Protein AF-A0A2A5NZ11-F1 (afdb_monomer_lite)

Radius of gyration: 14.95 Å; chains: 1; bounding box: 28×26×49 Å

pLDDT: mean 74.49, std 15.65, range [40.59, 94.75]

Structure (mmCIF, N/CA/C/O backbone):
data_AF-A0A2A5NZ11-F1
#
_entry.id   AF-A0A2A5NZ11-F1
#
loop_
_atom_site.group_PDB
_atom_site.id
_atom_site.type_symbol
_atom_site.label_atom_id
_atom_site.label_alt_id
_atom_site.label_comp_id
_atom_site.label_asym_id
_atom_site.label_entity_id
_atom_site.label_seq_id
_atom_site.pdbx_PDB_ins_code
_atom_site.Cartn_x
_atom_site.Cartn_y
_atom_site.Cartn_z
_atom_site.occupancy
_atom_site.B_iso_or_equiv
_atom_site.auth_seq_id
_atom_site.auth_comp_id
_atom_site.auth_asym_id
_atom_site.auth_atom_id
_atom_site.pdbx_PDB_model_num
ATOM 1 N N . MET A 1 1 ? -10.491 -13.566 4.220 1.00 50.88 1 MET A N 1
ATOM 2 C CA . MET A 1 1 ? -9.911 -12.435 4.977 1.00 50.88 1 MET A CA 1
ATOM 3 C C . MET A 1 1 ? -8.730 -12.968 5.777 1.00 50.88 1 MET A C 1
ATOM 5 O O . MET A 1 1 ? -8.935 -13.598 6.808 1.00 50.88 1 MET A O 1
ATOM 9 N N . TRP A 1 2 ? -7.518 -12.840 5.239 1.00 40.59 2 TRP A N 1
ATOM 10 C CA . TRP A 1 2 ? -6.301 -13.385 5.852 1.00 40.59 2 TRP A CA 1
ATOM 11 C C . TRP A 1 2 ? -5.683 -12.360 6.810 1.00 40.59 2 TRP A C 1
ATOM 13 O O . TRP A 1 2 ? -5.737 -11.161 6.545 1.00 40.59 2 TRP A O 1
ATOM 23 N N . ARG A 1 3 ? -5.135 -12.826 7.939 1.00 52.12 3 ARG A N 1
ATOM 24 C CA . ARG A 1 3 ? -4.496 -11.983 8.962 1.00 52.12 3 ARG A CA 1
ATOM 25 C C . ARG A 1 3 ? -3.005 -12.300 9.000 1.00 52.12 3 ARG A C 1
ATOM 27 O O . ARG A 1 3 ? -2.631 -13.385 9.437 1.00 52.12 3 ARG A O 1
ATOM 34 N N . TRP A 1 4 ? -2.171 -11.365 8.555 1.00 52.94 4 TRP A N 1
ATOM 35 C CA . TRP A 1 4 ? -0.713 -11.496 8.620 1.00 52.94 4 TRP A CA 1
ATOM 36 C C . TRP A 1 4 ? -0.155 -10.882 9.915 1.00 52.94 4 TRP A C 1
ATOM 38 O O . TRP A 1 4 ? -0.641 -9.851 10.391 1.00 52.94 4 TRP A O 1
ATOM 48 N N . GLY A 1 5 ? 0.848 -11.543 10.498 1.00 57.12 5 GLY A N 1
ATOM 49 C CA . GLY A 1 5 ? 1.592 -11.091 11.673 1.00 57.12 5 GLY A CA 1
ATOM 50 C C . GLY A 1 5 ? 2.733 -12.064 12.014 1.00 57.12 5 GLY A C 1
ATOM 51 O O . GLY A 1 5 ? 2.572 -13.272 11.819 1.00 57.12 5 GLY A O 1
ATOM 52 N N . PRO A 1 6 ? 3.893 -11.585 12.498 1.00 49.62 6 PRO A N 1
ATOM 53 C CA . PRO A 1 6 ? 5.038 -12.441 12.794 1.00 49.62 6 PRO A CA 1
ATOM 54 C C . PRO A 1 6 ? 4.696 -13.456 13.894 1.00 49.62 6 PRO A C 1
ATOM 56 O O . PRO A 1 6 ? 4.302 -13.089 15.002 1.00 49.62 6 PRO A O 1
ATOM 59 N N . LYS A 1 7 ? 4.870 -14.750 13.596 1.00 49.81 7 LYS A N 1
ATOM 60 C CA . LYS A 1 7 ? 4.811 -15.845 14.578 1.00 49.81 7 LYS A CA 1
ATOM 61 C C . LYS A 1 7 ? 6.116 -15.872 15.384 1.00 49.81 7 LYS A C 1
ATOM 63 O O . LYS A 1 7 ? 6.984 -16.698 15.140 1.00 49.81 7 LYS A O 1
ATOM 68 N N . GLY A 1 8 ? 6.281 -14.953 16.332 1.00 48.53 8 GLY A N 1
ATOM 69 C CA . GLY A 1 8 ? 7.467 -14.923 17.190 1.00 48.53 8 GLY A CA 1
ATOM 70 C C . GLY A 1 8 ? 7.358 -13.911 18.325 1.00 48.53 8 GLY A C 1
ATOM 71 O O . GLY A 1 8 ? 6.734 -12.863 18.172 1.00 48.53 8 GLY A O 1
ATOM 72 N N . ARG A 1 9 ? 7.953 -14.232 19.485 1.00 48.50 9 ARG A N 1
ATOM 73 C CA . ARG A 1 9 ? 8.008 -13.356 20.671 1.00 48.50 9 ARG A CA 1
ATOM 74 C C . ARG A 1 9 ? 8.895 -12.131 20.403 1.00 48.50 9 ARG A C 1
ATOM 76 O O . ARG A 1 9 ? 10.039 -12.085 20.842 1.00 48.50 9 ARG A O 1
ATOM 83 N N . CYS A 1 10 ? 8.384 -11.119 19.716 1.00 43.50 10 CYS A N 1
ATOM 84 C CA . CYS A 1 10 ? 9.055 -9.824 19.637 1.00 43.50 10 CYS A CA 1
ATOM 85 C C . CYS A 1 10 ? 8.717 -9.007 20.898 1.00 43.50 10 CYS A C 1
ATOM 87 O O . CYS A 1 10 ? 7.547 -8.750 21.179 1.00 43.50 10 CYS A O 1
ATOM 89 N N . ARG A 1 11 ? 9.730 -8.600 21.678 1.00 49.75 11 ARG A N 1
ATOM 90 C CA . ARG A 1 11 ? 9.576 -7.602 22.756 1.00 49.75 11 ARG A CA 1
ATOM 91 C C . ARG A 1 11 ? 9.181 -6.267 22.116 1.00 49.75 11 ARG A C 1
ATOM 93 O O . ARG A 1 11 ? 10.011 -5.606 21.507 1.00 49.75 11 ARG A O 1
ATOM 100 N N . GLY A 1 12 ? 7.908 -5.901 22.233 1.00 61.41 12 GLY A N 1
ATOM 101 C CA . GLY A 1 12 ? 7.324 -4.679 21.676 1.00 61.41 12 GLY A CA 1
ATOM 102 C C . GLY A 1 12 ? 5.822 -4.844 21.444 1.00 61.41 12 GLY A C 1
ATOM 103 O O . GLY A 1 12 ? 5.310 -5.963 21.480 1.00 61.41 12 GLY A O 1
ATOM 104 N N . ARG A 1 13 ? 5.090 -3.738 21.232 1.00 49.78 13 ARG A N 1
ATOM 105 C CA . ARG A 1 13 ? 3.647 -3.804 20.943 1.00 49.78 13 ARG A CA 1
ATOM 106 C C . ARG A 1 13 ? 3.442 -4.678 19.697 1.00 49.78 13 ARG A C 1
ATOM 108 O O . ARG A 1 13 ? 3.980 -4.318 18.649 1.00 49.78 13 ARG A O 1
ATOM 115 N N . PRO A 1 14 ? 2.677 -5.781 19.782 1.00 56.47 14 PRO A N 1
ATOM 116 C CA . PRO A 1 14 ? 2.476 -6.662 18.643 1.00 56.47 14 PRO A CA 1
ATOM 117 C C . PRO A 1 14 ? 1.913 -5.868 17.467 1.00 56.47 14 PRO A C 1
ATOM 119 O O . PRO A 1 14 ? 1.021 -5.026 17.642 1.00 56.47 14 PRO A O 1
ATOM 122 N N . MET A 1 15 ? 2.460 -6.115 16.273 1.00 57.25 15 MET A N 1
ATOM 123 C CA . MET A 1 15 ? 1.915 -5.535 15.052 1.00 57.25 15 MET A CA 1
ATOM 124 C C . MET A 1 15 ? 0.444 -5.924 14.967 1.00 57.25 15 MET A C 1
ATOM 126 O O . MET A 1 15 ? 0.091 -7.099 15.080 1.00 57.25 15 MET A O 1
ATOM 130 N N . LYS A 1 16 ? -0.428 -4.920 14.841 1.00 57.69 16 LYS A N 1
ATOM 131 C CA . LYS A 1 16 ? -1.857 -5.180 14.696 1.00 57.69 16 LYS A CA 1
ATOM 132 C C . LYS A 1 16 ? -2.062 -6.029 13.436 1.00 57.69 16 LYS A C 1
ATOM 134 O O . LYS A 1 16 ? -1.446 -5.698 12.424 1.00 57.69 16 LYS A O 1
ATOM 139 N N . PRO A 1 17 ? -2.907 -7.073 13.488 1.00 60.81 17 PRO A N 1
ATOM 140 C CA . PRO A 1 17 ? -3.225 -7.875 12.316 1.00 60.81 17 PRO A CA 1
ATOM 141 C C . PRO A 1 17 ? -3.701 -6.973 11.181 1.00 60.81 17 PRO A C 1
ATOM 143 O O . PRO A 1 17 ? -4.587 -6.143 11.399 1.00 60.81 17 PRO A O 1
ATOM 146 N N . ARG A 1 18 ? -3.118 -7.139 9.998 1.00 68.19 18 ARG A N 1
ATOM 147 C CA . ARG A 1 18 ? -3.489 -6.390 8.794 1.00 68.19 18 ARG A CA 1
ATOM 148 C C . ARG A 1 18 ? -4.351 -7.265 7.906 1.00 68.19 18 ARG A C 1
ATOM 150 O O . ARG A 1 18 ? -4.176 -8.486 7.875 1.00 68.19 18 ARG A O 1
ATOM 157 N N . VAL A 1 19 ? -5.324 -6.640 7.258 1.00 66.88 19 VAL A N 1
ATOM 158 C CA . VAL A 1 19 ? -6.223 -7.312 6.328 1.00 66.88 19 VAL A CA 1
ATOM 159 C C . VAL A 1 19 ? -5.620 -7.200 4.941 1.00 66.88 19 VAL A C 1
ATOM 161 O O . VAL A 1 19 ? -5.492 -6.099 4.417 1.00 66.88 19 VAL A O 1
ATOM 164 N N . LEU A 1 20 ? -5.284 -8.346 4.361 1.00 64.50 20 LEU A N 1
ATOM 165 C CA . LEU A 1 20 ? -4.953 -8.452 2.946 1.00 64.50 20 LEU A CA 1
ATOM 166 C C . LEU A 1 20 ? -6.216 -8.869 2.183 1.00 64.50 20 LEU A C 1
ATOM 168 O O . LEU A 1 20 ? -6.950 -9.761 2.633 1.00 64.50 20 LEU A O 1
ATOM 172 N N . GLY A 1 21 ? -6.470 -8.246 1.030 1.00 64.38 21 GLY A N 1
ATOM 173 C CA . GLY A 1 21 ? -7.570 -8.604 0.133 1.00 64.38 21 GLY A CA 1
ATOM 174 C C . GLY A 1 21 ? -7.444 -9.997 -0.500 1.00 64.38 21 GLY A C 1
ATOM 175 O O . GLY A 1 21 ? -8.396 -10.478 -1.110 1.00 64.38 21 GLY A O 1
ATOM 176 N N . PHE A 1 22 ? -6.301 -10.668 -0.343 1.00 64.75 22 PHE A N 1
ATOM 177 C CA . PHE A 1 22 ? -6.006 -11.976 -0.931 1.00 64.75 22 PHE A CA 1
ATOM 178 C C . PHE A 1 22 ? -5.089 -12.822 -0.016 1.00 64.75 22 PHE A C 1
ATOM 180 O O . PHE A 1 22 ? -4.523 -12.325 0.957 1.00 64.75 22 PHE A O 1
ATOM 187 N N . GLU A 1 23 ? -4.962 -14.123 -0.305 1.00 65.88 23 GLU A N 1
ATOM 188 C CA . GLU A 1 23 ? -4.059 -15.055 0.397 1.00 65.88 23 GLU A CA 1
ATOM 189 C C . GLU A 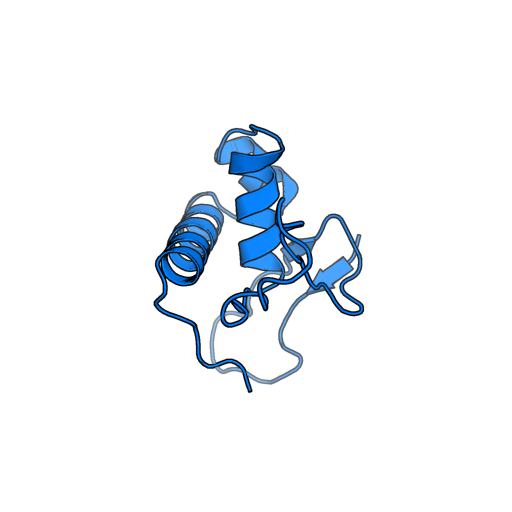1 23 ? -2.687 -15.086 -0.310 1.00 65.88 23 GLU A C 1
ATOM 191 O O . GLU A 1 23 ? -2.622 -15.497 -1.472 1.00 65.88 23 GLU A O 1
ATOM 196 N N . PRO A 1 24 ? -1.584 -14.660 0.335 1.00 59.94 24 PRO A N 1
ATOM 197 C CA . PRO A 1 24 ? -0.267 -14.687 -0.292 1.00 59.94 24 PRO A CA 1
ATOM 198 C C . PRO A 1 24 ? 0.291 -16.121 -0.289 1.00 59.94 24 PRO A C 1
ATOM 200 O O . PRO A 1 24 ? 0.762 -16.598 0.740 1.00 59.94 24 PRO A O 1
ATOM 203 N N . ARG A 1 25 ? 0.248 -16.818 -1.435 1.00 59.19 25 ARG A N 1
ATOM 204 C CA . ARG A 1 25 ? 0.952 -18.108 -1.627 1.00 59.19 25 ARG A CA 1
ATOM 205 C C . ARG A 1 25 ? 2.353 -17.910 -2.203 1.00 59.19 25 ARG A C 1
ATOM 207 O O . ARG A 1 25 ? 3.315 -18.437 -1.665 1.00 59.19 25 ARG A O 1
ATOM 214 N N . THR A 1 26 ? 2.474 -17.115 -3.260 1.00 58.47 26 THR A N 1
ATOM 215 C CA . THR A 1 26 ? 3.705 -16.521 -3.816 1.00 58.47 26 THR A CA 1
ATOM 216 C C . THR A 1 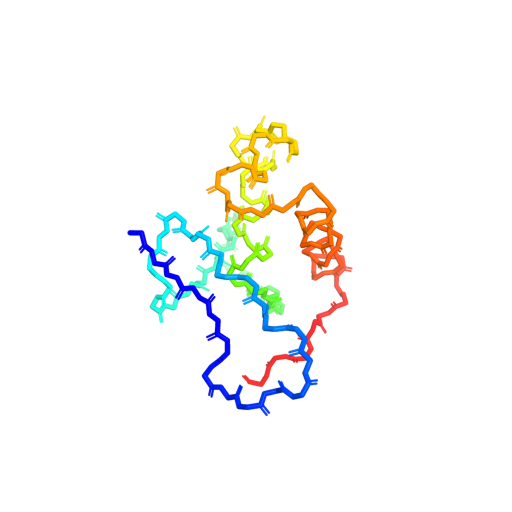26 ? 3.220 -15.459 -4.806 1.00 58.47 26 THR A C 1
ATOM 218 O O . THR A 1 26 ? 2.340 -15.761 -5.610 1.00 58.47 26 THR A O 1
ATOM 221 N N . ILE A 1 27 ? 3.700 -14.217 -4.724 1.00 63.91 27 ILE A N 1
ATOM 222 C CA . ILE A 1 27 ? 3.242 -13.123 -5.597 1.00 63.91 27 ILE A CA 1
ATOM 223 C C . ILE A 1 27 ? 4.451 -12.618 -6.359 1.00 63.91 27 ILE A C 1
ATOM 225 O O . ILE A 1 27 ? 5.358 -12.045 -5.765 1.00 63.91 27 ILE A O 1
ATOM 229 N N . GLN A 1 28 ? 4.452 -12.832 -7.668 1.00 67.50 28 GLN A N 1
ATOM 230 C CA . GLN A 1 28 ? 5.432 -12.239 -8.561 1.00 67.50 28 GLN A CA 1
ATOM 231 C C . GLN A 1 28 ? 4.684 -11.344 -9.542 1.00 67.50 28 GLN A C 1
ATOM 233 O O . GLN A 1 28 ? 3.803 -11.808 -10.265 1.00 67.50 28 GLN A O 1
ATOM 238 N N . PHE A 1 29 ? 5.017 -10.056 -9.546 1.00 70.12 29 PHE A N 1
ATOM 239 C CA . PHE A 1 29 ? 4.567 -9.134 -10.579 1.00 70.12 29 PHE A CA 1
ATOM 240 C C . PHE A 1 29 ? 5.682 -9.013 -11.612 1.00 70.12 29 PHE A C 1
ATOM 242 O O . PHE A 1 29 ? 6.754 -8.491 -11.312 1.00 70.12 29 PHE A O 1
ATOM 249 N N . VAL A 1 30 ? 5.445 -9.535 -12.813 1.00 71.81 30 VAL A N 1
ATOM 250 C CA . VAL A 1 30 ? 6.396 -9.443 -13.923 1.00 71.81 30 VAL A CA 1
ATOM 251 C C . VAL A 1 30 ? 5.833 -8.433 -14.919 1.00 71.81 30 VAL A C 1
ATOM 253 O O . VAL A 1 30 ? 4.753 -8.684 -15.462 1.00 71.81 30 VAL A O 1
ATOM 256 N N . PRO A 1 31 ? 6.498 -7.285 -15.155 1.00 68.31 31 PRO A N 1
ATOM 257 C CA . PRO A 1 31 ? 6.077 -6.391 -16.225 1.00 68.31 31 PRO A CA 1
ATOM 258 C C . PRO A 1 31 ? 6.154 -7.158 -17.547 1.00 68.31 31 PRO A C 1
ATOM 260 O O . PRO A 1 31 ? 7.114 -7.890 -17.766 1.00 68.31 31 PRO A O 1
ATOM 263 N N . PHE A 1 32 ? 5.155 -7.012 -18.417 1.00 73.50 32 PHE A N 1
ATOM 264 C CA . PHE A 1 32 ? 5.174 -7.619 -19.748 1.00 73.50 32 PHE A CA 1
ATOM 265 C C . PHE A 1 32 ? 5.882 -6.650 -20.708 1.00 73.50 32 PHE A C 1
ATOM 267 O O . PHE A 1 32 ? 5.264 -5.660 -21.114 1.00 73.50 32 PHE A O 1
ATOM 274 N N . PRO A 1 33 ? 7.185 -6.829 -21.010 1.00 74.25 33 PRO A N 1
ATOM 275 C CA . PRO A 1 33 ? 7.888 -5.898 -21.876 1.00 74.25 33 PRO A CA 1
ATOM 276 C C . PRO A 1 33 ? 7.352 -6.009 -23.313 1.00 74.25 33 PRO A C 1
ATOM 278 O O . PRO A 1 33 ? 6.993 -7.102 -23.752 1.00 74.25 33 PRO A O 1
ATOM 281 N N . PRO A 1 34 ? 7.332 -4.905 -24.078 1.00 75.88 34 PRO A N 1
ATOM 282 C CA . PRO A 1 34 ? 6.971 -4.946 -25.496 1.00 75.88 34 PRO A CA 1
ATOM 283 C C . PRO A 1 34 ? 7.958 -5.778 -26.332 1.00 75.88 34 PRO A C 1
ATOM 285 O O . PRO A 1 34 ? 7.587 -6.283 -27.386 1.00 75.88 34 PRO A O 1
ATOM 288 N N . ASP A 1 35 ? 9.196 -5.939 -25.855 1.00 82.31 35 ASP A N 1
ATOM 289 C CA . ASP A 1 35 ? 10.205 -6.818 -26.441 1.00 82.31 35 ASP A CA 1
ATOM 290 C C . ASP A 1 35 ? 10.402 -8.068 -25.558 1.00 82.31 35 ASP A C 1
ATOM 292 O O . ASP A 1 35 ? 10.968 -7.952 -24.465 1.00 82.31 35 ASP A O 1
ATOM 296 N N . PRO A 1 36 ? 9.970 -9.260 -26.010 1.00 73.88 36 PRO A N 1
ATOM 297 C CA . PRO A 1 36 ? 10.105 -10.504 -25.254 1.00 73.88 36 PRO A CA 1
ATOM 298 C C . PRO A 1 36 ? 11.551 -11.019 -25.168 1.00 73.88 36 PRO A C 1
ATOM 300 O O . PRO A 1 36 ? 11.817 -11.938 -24.398 1.00 73.88 36 PRO A O 1
ATOM 303 N 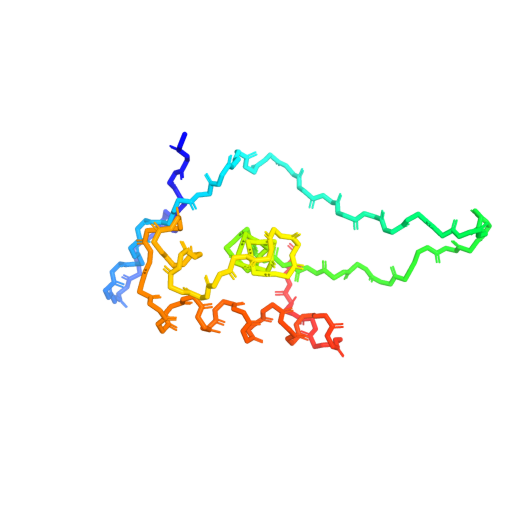N . SER A 1 37 ? 12.485 -10.461 -25.948 1.00 79.44 37 SER A N 1
ATOM 304 C CA . SER A 1 37 ? 13.900 -10.851 -25.927 1.00 79.44 37 SER A CA 1
ATOM 305 C C . SER A 1 37 ? 14.710 -10.135 -24.844 1.00 79.44 37 SER A C 1
ATOM 307 O O . SER A 1 37 ? 15.806 -10.578 -24.488 1.00 79.44 37 SER A O 1
ATOM 309 N N . ARG A 1 38 ? 14.171 -9.048 -24.277 1.00 75.44 38 ARG A N 1
ATOM 310 C CA . ARG A 1 38 ? 14.829 -8.304 -23.207 1.00 75.44 38 ARG A CA 1
ATOM 311 C C . ARG A 1 38 ? 14.662 -9.050 -21.878 1.00 75.44 38 ARG A C 1
ATOM 313 O O . ARG A 1 38 ? 13.525 -9.231 -21.436 1.00 75.44 38 ARG A O 1
ATOM 320 N N . PRO A 1 39 ? 15.756 -9.435 -21.193 1.00 71.12 39 PRO A N 1
ATOM 321 C CA . PRO A 1 39 ? 15.638 -10.030 -19.871 1.00 71.12 39 PRO A CA 1
ATOM 322 C C . PRO A 1 39 ? 14.993 -9.019 -18.909 1.00 71.12 39 PRO A C 1
ATOM 324 O O . PRO A 1 39 ? 15.282 -7.817 -19.003 1.00 71.12 39 PRO A O 1
ATOM 327 N N . PRO A 1 40 ? 14.114 -9.468 -17.995 1.00 71.00 40 PRO A N 1
ATOM 328 C CA . PRO A 1 40 ? 13.556 -8.588 -16.981 1.00 71.00 40 PRO A CA 1
ATOM 329 C C . PRO A 1 40 ? 14.688 -7.981 -16.144 1.00 71.00 40 PRO A C 1
ATOM 331 O O . PRO A 1 40 ? 15.730 -8.603 -15.932 1.00 71.00 40 PRO A O 1
ATOM 334 N N . GLY A 1 41 ? 14.483 -6.746 -15.681 1.00 73.19 41 GLY A N 1
ATOM 335 C CA . GLY A 1 41 ? 15.383 -6.129 -14.709 1.00 73.19 41 GLY A CA 1
ATOM 336 C C . GLY A 1 41 ? 15.442 -6.928 -13.397 1.00 73.19 41 GLY A C 1
ATOM 337 O O . GLY A 1 41 ? 14.669 -7.874 -13.212 1.00 73.19 41 GLY A O 1
ATOM 338 N N . PRO A 1 42 ? 16.342 -6.554 -12.470 1.00 77.00 42 PRO A N 1
ATOM 339 C CA . PRO A 1 42 ? 16.401 -7.187 -11.158 1.00 77.00 42 PRO A CA 1
ATOM 340 C C . PRO A 1 42 ? 15.024 -7.134 -10.467 1.00 77.00 42 PRO A C 1
ATOM 342 O O . PRO A 1 42 ? 14.329 -6.117 -10.575 1.00 77.00 42 PRO A O 1
ATOM 345 N N . PRO A 1 43 ? 14.602 -8.216 -9.787 1.00 75.56 43 PRO A N 1
ATOM 346 C CA . PRO A 1 43 ? 13.319 -8.241 -9.103 1.00 75.56 43 PRO A CA 1
ATOM 347 C C . PRO A 1 43 ? 13.306 -7.225 -7.957 1.00 75.56 43 PRO A C 1
ATOM 349 O O . PRO A 1 43 ? 14.277 -7.096 -7.214 1.00 75.56 43 PRO A O 1
ATOM 352 N N . ILE A 1 44 ? 12.178 -6.532 -7.800 1.00 80.38 44 ILE A N 1
ATOM 353 C CA . ILE A 1 44 ? 11.906 -5.688 -6.636 1.00 80.38 44 ILE A CA 1
ATOM 354 C C . ILE A 1 44 ? 11.119 -6.531 -5.641 1.00 80.38 44 ILE A C 1
ATOM 356 O O . ILE A 1 44 ? 10.066 -7.080 -5.977 1.00 80.38 44 ILE A O 1
ATOM 360 N N . TYR A 1 45 ? 11.620 -6.618 -4.416 1.00 78.81 45 TYR A N 1
ATOM 361 C CA . TYR A 1 45 ? 10.937 -7.307 -3.333 1.00 78.81 45 TYR A CA 1
ATOM 362 C C . TYR A 1 45 ? 10.106 -6.318 -2.524 1.00 78.81 45 TYR A C 1
ATOM 364 O O . TYR A 1 45 ? 10.560 -5.226 -2.192 1.00 78.81 45 TYR A O 1
ATOM 372 N N . MET A 1 46 ? 8.877 -6.712 -2.209 1.00 81.25 46 MET A N 1
ATOM 373 C CA . MET A 1 46 ? 7.930 -5.901 -1.457 1.00 81.25 46 MET A CA 1
ATOM 374 C C . MET A 1 46 ? 7.144 -6.809 -0.516 1.00 81.25 46 MET A C 1
ATOM 376 O O . MET A 1 46 ? 6.762 -7.925 -0.876 1.00 81.25 46 MET A O 1
ATOM 380 N N . THR A 1 47 ? 6.893 -6.347 0.703 1.00 83.31 47 THR A N 1
ATOM 381 C CA . THR A 1 47 ? 6.042 -7.074 1.646 1.00 83.31 47 THR A CA 1
ATOM 382 C C . THR A 1 47 ? 4.582 -7.059 1.174 1.00 83.31 47 THR A C 1
ATOM 384 O O . THR A 1 47 ? 4.152 -6.120 0.497 1.00 83.31 47 THR A O 1
ATOM 387 N N . PRO A 1 48 ? 3.759 -8.053 1.561 1.00 82.25 48 PRO A N 1
ATOM 388 C CA . PRO A 1 48 ? 2.341 -8.068 1.197 1.00 82.25 48 PRO A CA 1
ATOM 389 C C . PRO A 1 48 ? 1.587 -6.801 1.621 1.00 82.25 48 PRO A C 1
ATOM 391 O O . PRO A 1 48 ? 0.676 -6.363 0.925 1.00 82.25 48 PRO A O 1
ATOM 394 N N . ASP A 1 49 ? 1.982 -6.196 2.743 1.00 84.50 49 ASP A N 1
ATOM 395 C CA . ASP A 1 49 ? 1.363 -4.975 3.256 1.00 84.50 49 ASP A CA 1
ATOM 396 C C . ASP A 1 49 ? 1.696 -3.740 2.414 1.00 84.50 49 ASP A C 1
ATOM 398 O O . ASP A 1 49 ? 0.835 -2.893 2.186 1.00 84.50 49 ASP A O 1
ATOM 402 N N . GLU A 1 50 ? 2.951 -3.617 1.985 1.00 87.69 50 GLU A N 1
ATOM 403 C CA . GLU A 1 50 ? 3.403 -2.547 1.093 1.00 87.69 50 GLU A CA 1
ATOM 404 C C . GLU A 1 50 ? 2.714 -2.661 -0.264 1.00 87.69 50 GLU A C 1
ATOM 406 O O . GLU A 1 50 ? 2.204 -1.665 -0.777 1.00 87.69 50 GLU A O 1
ATOM 411 N N . PHE A 1 51 ? 2.616 -3.884 -0.793 1.00 87.56 51 PHE A N 1
ATOM 412 C CA . PHE A 1 51 ? 1.931 -4.146 -2.051 1.00 87.56 51 PHE A CA 1
ATOM 413 C C . PHE A 1 51 ? 0.439 -3.822 -1.964 1.00 87.56 51 PHE A C 1
ATOM 415 O O . PHE A 1 51 ? -0.086 -3.131 -2.833 1.00 87.56 51 PHE A O 1
ATOM 422 N N . GLU A 1 52 ? -0.248 -4.270 -0.910 1.00 88.81 52 GLU A N 1
ATOM 423 C CA . GLU A 1 52 ? -1.673 -3.984 -0.717 1.00 88.81 52 GLU A CA 1
ATOM 424 C C . GLU A 1 52 ? -1.919 -2.476 -0.559 1.00 88.81 52 GLU A C 1
ATOM 426 O O . GLU A 1 52 ? -2.825 -1.930 -1.188 1.00 88.81 52 GLU A O 1
ATOM 431 N N . ALA A 1 53 ? -1.082 -1.773 0.211 1.00 91.25 53 ALA A N 1
ATOM 432 C CA . ALA A 1 53 ? -1.177 -0.322 0.352 1.00 91.25 53 ALA A CA 1
ATOM 433 C C . ALA A 1 53 ? -0.991 0.392 -0.995 1.00 91.25 53 ALA A C 1
ATOM 435 O O . ALA A 1 53 ? -1.794 1.258 -1.353 1.00 91.25 53 ALA A O 1
ATOM 436 N N . TYR A 1 54 ? 0.041 0.006 -1.751 1.00 90.75 54 TYR A N 1
ATOM 437 C CA . TYR A 1 54 ? 0.330 0.566 -3.067 1.00 90.75 54 TYR A CA 1
ATOM 438 C C . TYR A 1 54 ? -0.816 0.303 -4.049 1.00 90.75 54 TYR A C 1
ATOM 440 O O . TYR A 1 54 ? -1.293 1.225 -4.707 1.00 90.75 54 TYR A O 1
ATOM 448 N N . ARG A 1 55 ? -1.319 -0.935 -4.096 1.00 89.31 55 ARG A N 1
ATOM 449 C CA . ARG A 1 55 ? -2.447 -1.337 -4.938 1.00 89.31 55 ARG A CA 1
ATOM 450 C C . ARG A 1 55 ? -3.694 -0.510 -4.634 1.00 89.31 55 ARG A C 1
ATOM 452 O O . ARG A 1 55 ? -4.292 0.038 -5.552 1.00 89.31 55 ARG A O 1
ATOM 459 N N . LEU A 1 56 ? -4.098 -0.401 -3.371 1.00 91.12 56 LEU A N 1
ATOM 460 C CA . LEU A 1 56 ? -5.334 0.299 -3.011 1.00 91.12 56 LEU A CA 1
ATOM 461 C C . LEU A 1 56 ? -5.293 1.783 -3.401 1.00 91.12 56 LEU A C 1
ATOM 463 O O . LEU A 1 56 ? -6.289 2.313 -3.883 1.00 91.12 56 LEU A O 1
ATOM 467 N N . VAL A 1 57 ? -4.148 2.445 -3.228 1.00 93.31 57 VAL A N 1
ATOM 468 C CA . VAL A 1 57 ? -4.020 3.884 -3.502 1.00 93.31 57 VAL A CA 1
ATOM 469 C C . VAL A 1 57 ? -3.730 4.170 -4.973 1.00 93.31 57 VAL A C 1
ATOM 471 O O . VAL A 1 57 ? -4.429 4.968 -5.588 1.00 93.31 57 VAL A O 1
ATOM 474 N N . PHE A 1 58 ? -2.707 3.540 -5.553 1.00 89.56 58 PHE A N 1
ATOM 475 C CA . PHE A 1 58 ? -2.238 3.879 -6.900 1.00 89.56 58 PHE A CA 1
ATOM 476 C C . PHE A 1 58 ? -2.951 3.104 -8.005 1.00 89.56 58 PHE A C 1
ATOM 478 O O . PHE A 1 58 ? -3.115 3.639 -9.097 1.00 89.56 58 PHE A O 1
ATOM 485 N N . TYR A 1 59 ? -3.374 1.863 -7.742 1.00 88.56 59 TYR A N 1
ATOM 486 C CA . TYR A 1 59 ? -4.055 1.039 -8.744 1.00 88.56 59 TYR A CA 1
ATOM 487 C C . TYR A 1 59 ? -5.584 1.146 -8.650 1.00 88.56 59 TYR A C 1
ATOM 489 O O . TYR A 1 59 ? -6.246 1.324 -9.666 1.00 88.56 59 TYR A O 1
ATOM 497 N N . GLU A 1 60 ? -6.158 1.074 -7.445 1.00 90.00 60 GLU A N 1
ATOM 498 C CA . GLU A 1 60 ? -7.613 1.195 -7.238 1.00 90.00 60 GLU A CA 1
ATOM 499 C C . GLU A 1 60 ? -8.079 2.652 -7.052 1.00 90.00 60 GLU A C 1
ATOM 501 O O . GLU A 1 60 ? -9.280 2.911 -7.051 1.00 90.00 60 GLU A O 1
ATOM 506 N N . GLY A 1 61 ? -7.151 3.610 -6.922 1.00 92.69 61 GLY A N 1
ATOM 507 C CA . GLY A 1 61 ? -7.463 5.040 -6.834 1.00 92.69 61 GLY A CA 1
ATOM 508 C C . GLY A 1 61 ? -8.140 5.466 -5.527 1.00 92.69 61 GLY A C 1
ATOM 509 O O . GLY A 1 61 ? -8.752 6.533 -5.481 1.00 92.69 61 GLY A O 1
ATOM 510 N N . LEU A 1 62 ? -8.068 4.648 -4.472 1.00 94.06 62 LEU A N 1
ATOM 511 C CA . LEU A 1 62 ? -8.685 4.965 -3.185 1.00 94.06 62 LEU A CA 1
ATOM 512 C C . LEU A 1 62 ? -7.922 6.073 -2.461 1.00 94.06 62 LEU A C 1
ATOM 514 O O . LEU A 1 62 ? -6.693 6.174 -2.522 1.00 94.06 62 LEU A O 1
ATOM 518 N N . THR A 1 63 ? -8.648 6.865 -1.675 1.00 94.75 63 THR A N 1
ATOM 519 C CA . THR A 1 63 ? -8.008 7.813 -0.762 1.00 94.75 63 THR A CA 1
ATOM 520 C C . THR A 1 63 ? -7.217 7.071 0.321 1.00 94.75 63 THR A C 1
ATOM 522 O O . THR A 1 63 ? -7.522 5.933 0.686 1.00 94.75 63 THR A O 1
ATOM 525 N N . GLN A 1 64 ? -6.216 7.732 0.915 1.00 89.50 64 GLN A N 1
ATOM 526 C CA . GLN A 1 64 ? -5.444 7.148 2.024 1.00 89.50 64 GLN A CA 1
ATOM 527 C C . GLN A 1 64 ? -6.332 6.757 3.216 1.00 89.50 64 GLN A C 1
ATOM 529 O O . GLN A 1 64 ? -6.018 5.836 3.966 1.00 89.50 64 GLN A O 1
ATOM 534 N N . GLU A 1 65 ? -7.449 7.449 3.419 1.00 92.75 65 GLU A N 1
ATOM 535 C CA . GLU A 1 65 ? -8.365 7.141 4.512 1.00 92.75 65 GLU A CA 1
ATOM 536 C C . GLU A 1 65 ? -9.179 5.870 4.232 1.00 92.75 65 GLU A C 1
ATOM 538 O O . GLU A 1 65 ? -9.284 4.993 5.093 1.00 92.75 65 GLU A O 1
ATOM 543 N N . GLU A 1 66 ? -9.668 5.713 3.002 1.00 92.38 66 GLU A N 1
ATOM 544 C CA . GLU A 1 66 ? -10.382 4.515 2.554 1.00 92.38 66 GLU A CA 1
ATOM 545 C C . GLU A 1 66 ? -9.467 3.292 2.493 1.00 92.38 66 GLU A C 1
ATOM 547 O O . GLU A 1 66 ? -9.835 2.225 2.988 1.00 92.38 66 GLU A O 1
ATOM 552 N N . ALA A 1 67 ? -8.256 3.449 1.958 1.00 92.50 67 ALA A N 1
ATOM 553 C CA . ALA A 1 67 ? -7.259 2.387 1.907 1.00 92.50 67 ALA A CA 1
ATOM 554 C C . ALA A 1 67 ? -6.854 1.929 3.319 1.00 92.50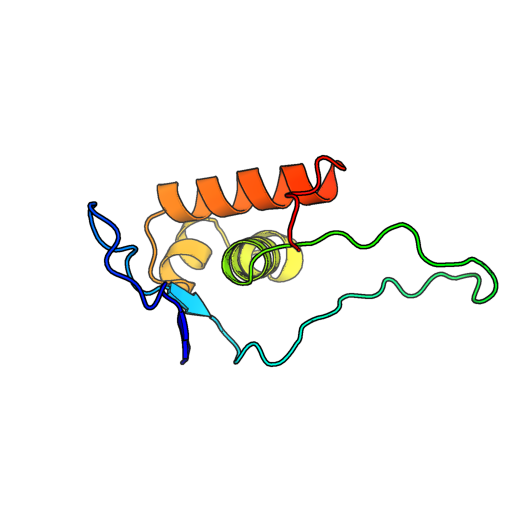 67 ALA A C 1
ATOM 556 O O . ALA A 1 67 ? -6.816 0.729 3.598 1.00 92.50 67 ALA A O 1
ATOM 557 N N . ALA A 1 68 ? -6.650 2.864 4.257 1.00 91.25 68 ALA A N 1
ATOM 558 C CA . ALA A 1 68 ? -6.335 2.534 5.646 1.00 91.25 68 ALA A CA 1
ATOM 559 C C . ALA A 1 68 ? -7.484 1.765 6.315 1.00 91.25 68 ALA A C 1
ATOM 561 O O . ALA A 1 68 ? -7.252 0.753 6.984 1.00 91.25 68 ALA A O 1
ATOM 562 N N . LYS A 1 69 ? -8.730 2.198 6.083 1.00 91.75 69 LYS A N 1
ATOM 563 C CA . LYS A 1 69 ? -9.933 1.512 6.570 1.00 91.75 69 LYS A CA 1
ATOM 564 C C . LYS A 1 69 ? -10.047 0.099 5.995 1.00 91.75 69 LYS A C 1
ATOM 566 O O . LYS A 1 69 ? -10.357 -0.830 6.737 1.00 91.75 69 LYS A O 1
ATOM 571 N N . ARG A 1 70 ? -9.753 -0.073 4.705 1.00 87.38 70 ARG A N 1
ATOM 572 C CA . ARG A 1 70 ? -9.819 -1.357 3.993 1.00 87.38 70 ARG A CA 1
ATOM 573 C C . ARG A 1 70 ? -8.754 -2.350 4.465 1.00 87.38 70 ARG A C 1
ATOM 575 O O . ARG A 1 70 ? -9.068 -3.521 4.649 1.00 87.38 70 ARG A O 1
ATOM 582 N N . MET A 1 71 ? -7.551 -1.869 4.775 1.00 87.56 71 MET A N 1
ATOM 583 C CA . MET A 1 71 ? -6.480 -2.669 5.390 1.00 87.56 71 MET A CA 1
ATOM 584 C C . MET A 1 71 ? -6.661 -2.893 6.904 1.00 87.56 71 MET A C 1
ATOM 586 O O . MET A 1 71 ? -5.952 -3.706 7.503 1.00 87.56 71 MET A O 1
ATOM 590 N N . GLY A 1 72 ? -7.584 -2.173 7.552 1.00 87.44 72 GLY A N 1
ATOM 591 C CA . GLY A 1 72 ? -7.795 -2.228 9.002 1.00 87.44 72 GLY A CA 1
ATOM 592 C C . GLY A 1 72 ? -6.668 -1.581 9.821 1.00 87.44 72 GLY A C 1
ATOM 593 O O . GLY A 1 72 ? -6.420 -1.984 10.960 1.00 87.44 72 GLY A O 1
ATOM 594 N N . VAL A 1 73 ? -5.971 -0.590 9.255 1.00 87.56 73 VAL A N 1
ATOM 595 C CA . VAL A 1 73 ? -4.822 0.099 9.869 1.00 87.56 73 VAL A CA 1
ATOM 596 C C . VAL A 1 73 ? -5.095 1.590 10.086 1.00 87.56 73 VAL A C 1
ATOM 598 O O . VAL A 1 73 ? -6.081 2.138 9.604 1.00 87.56 73 VAL A O 1
ATOM 601 N N . SER A 1 74 ? -4.229 2.278 10.839 1.00 90.31 74 SER A N 1
ATOM 602 C CA . SER A 1 74 ? -4.308 3.741 10.943 1.00 90.31 74 SER A CA 1
ATOM 603 C C . SER A 1 74 ? -3.745 4.408 9.684 1.00 90.31 74 SER A C 1
ATOM 605 O O . SER A 1 74 ? -2.874 3.844 9.021 1.00 90.31 74 SER A O 1
ATOM 607 N N . ARG A 1 75 ? -4.163 5.651 9.401 1.00 91.12 75 ARG A N 1
ATOM 608 C CA . ARG A 1 75 ? -3.612 6.451 8.287 1.00 91.12 75 ARG A CA 1
ATOM 609 C C . ARG A 1 75 ? -2.084 6.540 8.326 1.00 91.12 75 ARG A C 1
ATOM 611 O O . ARG A 1 75 ? -1.433 6.366 7.308 1.00 91.12 75 ARG A O 1
ATOM 618 N N . GLY A 1 76 ? -1.502 6.730 9.512 1.00 90.75 76 GLY A N 1
ATOM 619 C CA . GLY A 1 76 ? -0.045 6.776 9.675 1.00 90.75 76 GLY A CA 1
ATOM 620 C C . GLY A 1 76 ? 0.646 5.439 9.387 1.00 90.75 76 GLY A C 1
ATOM 621 O O . GLY A 1 76 ? 1.768 5.423 8.894 1.00 90.75 76 GLY A O 1
ATOM 622 N N . THR A 1 77 ? -0.011 4.307 9.661 1.00 88.50 77 THR A N 1
ATOM 623 C CA . THR A 1 77 ? 0.508 2.986 9.278 1.00 88.50 77 THR A CA 1
ATOM 624 C C . THR A 1 77 ? 0.439 2.780 7.770 1.00 88.50 77 THR A C 1
ATOM 626 O O . THR A 1 77 ? 1.425 2.323 7.202 1.00 88.50 77 THR A O 1
ATOM 629 N N . LEU A 1 78 ? -0.669 3.165 7.127 1.00 91.62 78 LEU A N 1
ATOM 630 C CA . LEU A 1 78 ? -0.776 3.130 5.668 1.00 91.62 78 LEU A CA 1
ATOM 631 C C . LEU A 1 78 ? 0.311 3.997 5.021 1.00 91.62 78 LEU A C 1
ATOM 633 O O . LEU A 1 78 ? 1.004 3.535 4.124 1.00 91.62 78 LEU A O 1
ATOM 637 N N . TRP A 1 79 ? 0.504 5.221 5.514 1.00 91.81 79 TRP A N 1
ATOM 638 C CA . TRP A 1 79 ? 1.518 6.134 4.994 1.00 91.81 79 TRP A CA 1
ATOM 639 C C . TRP A 1 79 ? 2.930 5.542 5.076 1.00 91.81 79 TRP A C 1
ATOM 641 O O . TRP A 1 79 ? 3.667 5.604 4.101 1.00 91.81 79 TRP A O 1
ATOM 651 N N . ARG A 1 80 ? 3.285 4.885 6.191 1.00 90.56 80 ARG A N 1
ATOM 652 C CA . ARG A 1 80 ? 4.574 4.178 6.318 1.00 90.56 80 ARG A CA 1
ATOM 653 C C . ARG A 1 80 ? 4.720 3.038 5.309 1.00 90.56 80 ARG A C 1
ATOM 655 O O . ARG A 1 80 ? 5.805 2.855 4.774 1.00 90.56 80 ARG A O 1
ATOM 662 N N . CYS A 1 81 ? 3.650 2.288 5.045 1.00 89.62 81 CYS A N 1
ATOM 663 C CA . CYS A 1 81 ? 3.657 1.252 4.011 1.00 89.62 81 CYS A CA 1
ATOM 664 C C . CYS A 1 81 ? 3.831 1.841 2.610 1.00 89.62 81 CYS A C 1
ATOM 666 O O . CYS A 1 81 ? 4.596 1.294 1.831 1.00 89.62 81 CYS A O 1
ATOM 668 N N . LEU A 1 82 ? 3.177 2.962 2.301 1.00 90.56 82 LEU A N 1
ATOM 669 C CA . LEU A 1 82 ? 3.318 3.642 1.009 1.00 90.56 82 LEU A CA 1
ATOM 670 C C . LEU A 1 82 ? 4.723 4.214 0.808 1.00 90.56 82 LEU A C 1
ATOM 672 O O . LEU A 1 82 ? 5.303 4.062 -0.262 1.00 90.56 82 LEU A O 1
ATOM 676 N N . ASP A 1 83 ? 5.266 4.858 1.838 1.00 90.31 83 ASP A N 1
ATOM 677 C CA . ASP A 1 83 ? 6.616 5.418 1.836 1.00 90.31 83 ASP A CA 1
ATOM 678 C C . ASP A 1 83 ? 7.671 4.314 1.648 1.00 90.31 83 ASP A C 1
ATOM 680 O O . ASP A 1 83 ? 8.564 4.440 0.814 1.00 90.31 83 ASP A O 1
ATOM 684 N N . SER A 1 84 ? 7.511 3.181 2.341 1.00 86.81 84 SER A N 1
ATOM 685 C CA . SER A 1 84 ? 8.369 2.001 2.167 1.00 86.81 84 SER A CA 1
ATOM 686 C C . SER A 1 84 ? 8.222 1.368 0.776 1.00 86.81 84 SER A C 1
ATOM 688 O O . SER A 1 84 ? 9.218 1.116 0.098 1.00 86.81 84 SER A O 1
ATOM 690 N N . ALA A 1 85 ? 6.984 1.203 0.291 1.00 87.62 85 ALA A N 1
ATOM 691 C CA . ALA A 1 85 ? 6.701 0.683 -1.047 1.00 87.62 85 ALA A CA 1
ATOM 692 C C . ALA A 1 85 ? 7.340 1.546 -2.146 1.00 87.62 85 ALA A C 1
ATOM 694 O O . ALA A 1 85 ? 7.86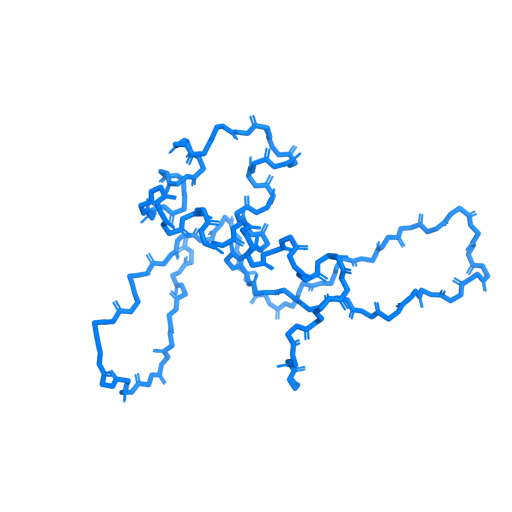6 1.021 -3.125 1.00 87.62 85 ALA A O 1
ATOM 695 N N . ARG A 1 86 ? 7.328 2.874 -1.975 1.00 85.69 86 ARG A N 1
ATOM 696 C CA . ARG A 1 86 ? 7.939 3.818 -2.912 1.00 85.69 86 ARG A CA 1
ATOM 697 C C . ARG A 1 86 ? 9.460 3.675 -2.965 1.00 85.69 86 ARG A C 1
ATOM 699 O O . ARG A 1 86 ? 10.000 3.623 -4.065 1.00 85.69 86 ARG A O 1
ATOM 706 N N . ARG A 1 87 ? 10.132 3.539 -1.815 1.00 83.88 87 ARG A N 1
ATOM 707 C CA . ARG A 1 87 ? 11.587 3.294 -1.766 1.00 83.88 87 ARG A CA 1
ATOM 708 C C . ARG A 1 87 ? 11.984 2.003 -2.481 1.00 83.88 87 ARG A C 1
ATOM 710 O O . ARG A 1 87 ? 12.944 2.007 -3.245 1.00 83.88 87 ARG A O 1
ATOM 717 N N . CYS A 1 88 ? 11.192 0.941 -2.314 1.00 79.94 88 CYS A N 1
ATOM 718 C CA . CYS A 1 88 ? 11.425 -0.324 -3.015 1.00 79.94 88 CYS A CA 1
ATOM 719 C C . CYS A 1 88 ? 11.380 -0.143 -4.544 1.00 79.94 88 CYS A C 1
ATOM 721 O O . CYS A 1 88 ? 12.190 -0.722 -5.262 1.00 79.94 88 CYS A O 1
ATOM 723 N N . ILE A 1 89 ? 10.454 0.682 -5.050 1.00 80.19 89 ILE A N 1
ATOM 724 C CA . ILE A 1 89 ? 10.306 0.961 -6.490 1.00 80.19 89 ILE A CA 1
ATOM 725 C C . ILE A 1 89 ? 11.420 1.877 -7.015 1.00 80.19 89 ILE A C 1
ATOM 727 O O . ILE A 1 89 ? 11.872 1.701 -8.143 1.00 80.19 89 ILE A O 1
ATOM 731 N N . GLU A 1 90 ? 11.872 2.839 -6.209 1.00 79.81 90 GLU A N 1
ATOM 732 C CA . GLU A 1 90 ? 12.954 3.771 -6.563 1.00 79.81 90 GLU A CA 1
ATOM 733 C C . GLU A 1 90 ? 14.345 3.104 -6.593 1.00 79.81 90 GLU A C 1
ATOM 735 O O . GLU A 1 90 ? 15.314 3.736 -7.011 1.00 79.81 90 GLU A O 1
ATOM 740 N N . GLY A 1 91 ? 14.440 1.815 -6.246 1.00 66.94 91 GLY A N 1
ATOM 741 C CA . GLY A 1 91 ? 15.661 1.023 -6.393 1.00 66.94 91 GLY A CA 1
ATOM 742 C C . GLY A 1 91 ? 16.526 0.957 -5.138 1.00 66.94 91 GLY A C 1
ATOM 743 O O . GLY A 1 91 ? 17.706 0.639 -5.254 1.00 66.94 91 GLY A O 1
ATOM 744 N N . ASP A 1 92 ? 15.949 1.217 -3.962 1.00 60.81 92 ASP A N 1
ATOM 745 C CA . ASP A 1 92 ? 16.539 0.855 -2.669 1.00 60.81 92 ASP A CA 1
ATOM 746 C C . ASP A 1 92 ? 15.869 -0.448 -2.192 1.00 60.81 92 ASP A C 1
ATOM 748 O O . ASP A 1 92 ? 14.865 -0.413 -1.467 1.00 60.81 92 ASP A O 1
ATOM 752 N N . PRO A 1 93 ? 16.291 -1.616 -2.721 1.00 54.28 93 PRO A N 1
ATOM 753 C CA . PRO A 1 93 ? 15.658 -2.877 -2.392 1.00 54.28 93 PRO A CA 1
ATOM 754 C C . PRO A 1 93 ? 15.912 -3.186 -0.919 1.00 54.28 93 PRO A C 1
ATOM 756 O O . PRO A 1 93 ? 17.053 -3.271 -0.471 1.00 54.28 93 PRO A O 1
ATOM 759 N N . MET A 1 94 ? 14.837 -3.428 -0.170 1.00 50.59 94 MET A N 1
ATOM 760 C CA . MET A 1 94 ? 14.948 -4.186 1.071 1.00 50.59 94 MET A CA 1
ATOM 761 C C . MET A 1 94 ? 15.670 -5.499 0.746 1.00 50.59 94 MET A C 1
ATOM 763 O O . MET A 1 94 ? 15.211 -6.247 -0.118 1.00 50.59 94 MET A O 1
ATOM 767 N N . GLU A 1 95 ? 16.797 -5.778 1.404 1.00 47.59 95 GLU A N 1
ATOM 768 C CA . GLU A 1 95 ? 17.402 -7.110 1.373 1.00 47.59 95 GLU A CA 1
ATOM 769 C C . GLU A 1 95 ? 16.369 -8.094 1.928 1.00 47.59 95 GLU A C 1
ATOM 771 O O . GLU A 1 95 ? 16.087 -8.116 3.129 1.00 47.59 95 GLU A O 1
ATOM 776 N N . VAL A 1 96 ? 15.755 -8.881 1.048 1.00 49.03 96 VAL A N 1
ATOM 777 C CA . VAL A 1 96 ? 14.882 -9.985 1.445 1.00 49.03 96 VAL A CA 1
ATOM 778 C C . VAL A 1 96 ? 15.555 -11.267 0.951 1.00 49.03 96 VAL A C 1
ATOM 780 O O . VAL A 1 96 ? 15.757 -11.385 -0.258 1.00 49.03 96 VAL A O 1
ATOM 783 N N . PRO A 1 97 ? 15.986 -12.161 1.861 1.00 44.31 97 PRO A N 1
ATOM 784 C CA . PRO A 1 97 ? 16.689 -13.394 1.513 1.00 44.31 97 PRO A CA 1
ATOM 785 C C . PRO A 1 97 ? 15.792 -14.421 0.815 1.00 44.31 97 PRO A C 1
ATOM 787 O O . PRO A 1 97 ? 14.568 -14.438 1.091 1.00 44.31 97 PRO A O 1
#

Foldseek 3Di:
DDWDFDPDPDPDDGDGTWDQPDDCPDDADFDDD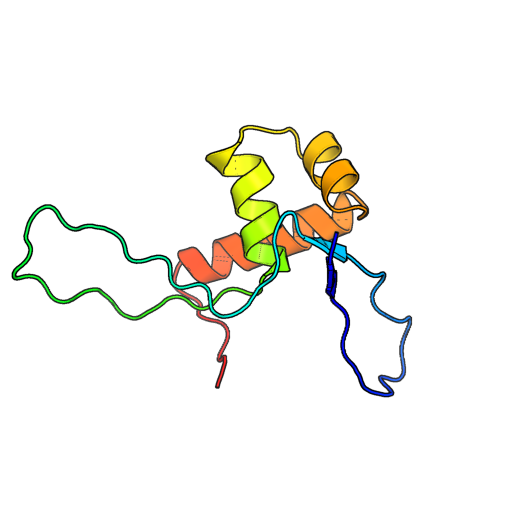PDPPDDGDDGQDADSLLVQLCCVCVVVVDDLCVSCVNGVHDSVVSVVSPVVNVCSVVPPGDPDD

Sequence (97 aa):
MWRWGPKGRCRGRPMKPRVLGFEPRTIQFVPFPPDPSRPPGPPIYMTPDEFEAYRLVFYEGLTQEEAAKRMGVSRGTLWRCLDSARRCIEGDPMEVP

Secondary structure (DSSP, 8-state):
-EEE---S--SSSPPPPEEESS--S--------S-TTSPPPPPPP--HHHHHHHIIIIIS---HHHHHHHHTS-HHHHHHHHHHHHHHHHT------